Protein AF-A0A8D4C5D9-F1 (afdb_monomer_lite)

Organism: NCBI:txid1123016

Foldseek 3Di:
DCVVVPHPDDDPVVVCVVDPPVRVVVVVVVLVLLVVLLVLLVVCVVPPCSCVSSVHPDPVRVVVSCVVRHDDPDPPCVVCVPDPPDDDPPDPPDDPDDDDDDALVNLLVLVLLLVLQVPPPCVVLFDPVSVVSNVVSVVLVVVLVVDDDPRSVVSNVSSVVNHDNVVCNVVRNDD

Sequence (175 aa):
MSKALGHANHDCLQLSHYLPESILAFFQARWIRIFQRGLICDAMKDSSFLIEAADFETMEELNLFLKNHALKDIPDHLVNPENTQTTEPYSANQYSEVYISVDPGIMTALVSLEKAVATAERPEEVTGVARYWADLTKAVVAEIRRDNDALLKDHLYVAEQRCNPRRMEKLIYEC

Structure (mmCIF, N/CA/C/O backbone):
data_AF-A0A8D4C5D9-F1
#
_entry.id   AF-A0A8D4C5D9-F1
#
loop_
_atom_site.group_PDB
_atom_site.id
_atom_site.type_symbol
_atom_site.label_atom_id
_atom_site.label_alt_id
_atom_site.label_comp_id
_atom_site.label_asym_id
_atom_site.label_entity_id
_atom_site.label_seq_id
_atom_site.pdbx_PDB_ins_code
_atom_site.Cartn_x
_atom_site.Cartn_y
_atom_site.Cartn_z
_atom_site.occupancy
_atom_site.B_iso_or_equiv
_atom_site.auth_seq_id
_atom_site.auth_comp_id
_atom_site.auth_asym_id
_atom_site.auth_atom_id
_atom_site.pdbx_PDB_model_num
ATOM 1 N N . MET A 1 1 ? 11.665 11.008 -18.645 1.00 53.38 1 MET A N 1
ATOM 2 C CA . MET A 1 1 ? 13.140 10.868 -18.744 1.00 53.38 1 MET A CA 1
ATOM 3 C C . MET A 1 1 ? 13.605 10.359 -20.110 1.00 53.38 1 MET A C 1
ATOM 5 O O . MET A 1 1 ? 14.524 10.958 -20.642 1.00 53.38 1 MET A O 1
ATOM 9 N N . SER A 1 2 ? 12.950 9.364 -20.725 1.00 54.78 2 SER A N 1
ATOM 10 C CA . SER A 1 2 ? 13.289 8.841 -22.072 1.00 54.78 2 SER A CA 1
ATOM 11 C C . SER A 1 2 ? 13.500 9.927 -23.156 1.00 54.78 2 SER A C 1
ATOM 13 O O . SER A 1 2 ? 14.531 9.943 -23.820 1.00 54.78 2 SER A O 1
ATOM 15 N N . LYS A 1 3 ? 12.617 10.933 -23.243 1.00 56.03 3 LYS A N 1
ATOM 16 C CA . LYS A 1 3 ? 12.757 12.057 -24.195 1.00 56.03 3 LYS A CA 1
ATOM 17 C C . LYS A 1 3 ? 13.968 12.970 -23.930 1.00 56.03 3 LYS A C 1
ATOM 19 O O . LYS A 1 3 ? 14.531 13.519 -24.866 1.00 56.03 3 LYS A O 1
ATOM 24 N N . ALA A 1 4 ? 14.369 13.128 -22.666 1.00 63.97 4 ALA A N 1
ATOM 25 C CA . ALA A 1 4 ? 15.540 13.924 -22.279 1.00 63.97 4 ALA A CA 1
ATOM 26 C C . ALA A 1 4 ? 16.861 13.170 -22.516 1.00 63.97 4 ALA A C 1
ATOM 28 O O . ALA A 1 4 ? 17.902 13.796 -22.676 1.00 63.97 4 ALA A O 1
ATOM 29 N N . LEU A 1 5 ? 16.800 11.836 -22.564 1.00 68.62 5 LEU A N 1
ATOM 30 C CA . LEU A 1 5 ? 17.921 10.946 -22.867 1.00 68.62 5 LEU A CA 1
ATOM 31 C C . LEU A 1 5 ? 18.041 10.621 -24.370 1.00 68.62 5 LEU A C 1
ATOM 33 O O . LEU A 1 5 ? 18.978 9.939 -24.771 1.00 68.62 5 LEU A O 1
ATOM 37 N N . GLY A 1 6 ? 17.125 11.130 -25.205 1.00 70.00 6 GLY A N 1
ATOM 38 C CA . GLY A 1 6 ? 17.171 10.987 -26.663 1.00 70.00 6 GLY A CA 1
ATOM 39 C C . GLY A 1 6 ? 16.630 9.662 -27.210 1.00 70.00 6 GLY A C 1
ATOM 40 O O . GLY A 1 6 ? 16.881 9.344 -28.370 1.00 70.00 6 GLY A O 1
ATOM 41 N N . HIS A 1 7 ? 15.892 8.880 -26.416 1.00 69.06 7 HIS A N 1
ATOM 42 C CA . HIS A 1 7 ? 15.344 7.598 -26.872 1.00 69.06 7 HIS A CA 1
ATOM 43 C C . HIS A 1 7 ? 14.056 7.780 -27.686 1.00 69.06 7 HIS A C 1
ATOM 45 O O . HIS A 1 7 ? 13.161 8.528 -27.291 1.00 69.06 7 HIS A O 1
ATOM 51 N N . ALA A 1 8 ? 13.955 7.064 -28.813 1.00 68.88 8 ALA A N 1
ATOM 52 C CA . ALA A 1 8 ? 12.785 7.087 -29.697 1.00 68.88 8 ALA A CA 1
ATOM 53 C C . ALA A 1 8 ? 11.575 6.325 -29.121 1.00 68.88 8 ALA A C 1
ATOM 55 O O . ALA A 1 8 ? 10.440 6.709 -29.381 1.00 68.88 8 ALA A O 1
ATOM 56 N N . ASN A 1 9 ? 11.823 5.284 -28.318 1.00 62.16 9 ASN A N 1
ATOM 57 C CA . ASN A 1 9 ? 10.805 4.474 -27.648 1.00 62.16 9 ASN A CA 1
ATOM 58 C C . ASN A 1 9 ? 11.128 4.364 -26.152 1.00 62.16 9 ASN A C 1
ATOM 60 O O . ASN A 1 9 ? 12.298 4.347 -25.764 1.00 62.16 9 ASN A O 1
ATOM 64 N N . HIS A 1 10 ? 10.098 4.303 -25.307 1.00 59.53 10 HIS A N 1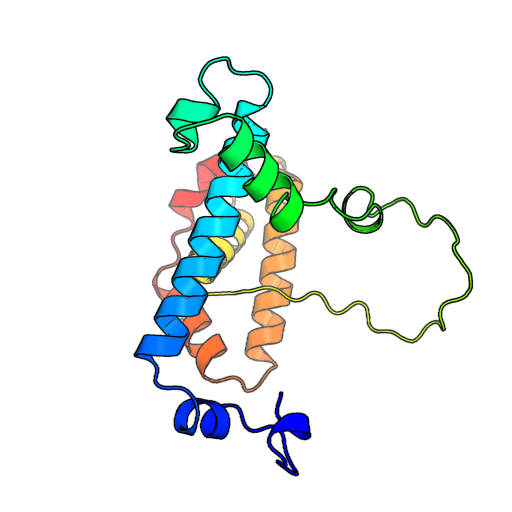
ATOM 65 C CA . HIS A 1 10 ? 10.275 4.147 -23.867 1.00 59.53 10 HIS A CA 1
ATOM 66 C C . HIS A 1 10 ? 10.459 2.664 -23.533 1.00 59.53 10 HIS A C 1
ATOM 68 O O . HIS A 1 10 ? 9.492 1.914 -23.497 1.00 59.53 10 HIS A O 1
ATOM 74 N N . ASP A 1 11 ? 11.702 2.254 -23.293 1.00 65.81 11 ASP A N 1
ATOM 75 C CA . ASP A 1 11 ? 12.030 0.905 -22.829 1.00 65.81 11 ASP A CA 1
ATOM 76 C C . ASP A 1 11 ? 12.621 0.979 -21.413 1.00 65.81 11 ASP A C 1
ATOM 78 O O . ASP A 1 11 ? 13.631 1.649 -21.175 1.00 65.81 11 ASP A O 1
ATOM 82 N N . CYS A 1 12 ? 11.965 0.330 -20.449 1.00 61.59 12 CYS A N 1
ATOM 83 C CA . CYS A 1 12 ? 12.405 0.294 -19.054 1.00 61.59 12 CYS A CA 1
ATOM 84 C C . CYS A 1 12 ? 13.753 -0.428 -18.887 1.00 61.59 12 CYS A C 1
ATOM 86 O O . CYS A 1 12 ? 14.533 -0.042 -18.016 1.00 61.59 12 CYS A O 1
ATOM 88 N N . LEU A 1 13 ? 14.071 -1.400 -19.755 1.00 67.25 13 LEU A N 1
ATOM 89 C CA . LEU A 1 13 ? 15.350 -2.125 -19.734 1.00 67.25 13 LEU A CA 1
ATOM 90 C C . LEU A 1 13 ? 16.525 -1.241 -20.173 1.00 67.25 13 LEU A C 1
ATOM 92 O O . LEU A 1 13 ? 17.661 -1.432 -19.741 1.00 67.25 13 LEU A O 1
ATOM 96 N N . GLN A 1 14 ? 16.270 -0.216 -20.988 1.00 66.44 14 GLN A N 1
ATOM 97 C CA . GLN A 1 14 ? 17.310 0.737 -21.371 1.00 66.44 14 GLN A CA 1
ATOM 98 C C . GLN A 1 14 ? 17.708 1.631 -20.198 1.00 66.44 14 GLN A C 1
ATOM 100 O O . GLN A 1 14 ? 18.883 1.957 -20.051 1.00 66.44 14 GLN A O 1
ATOM 105 N N . LEU A 1 15 ? 16.764 1.984 -19.321 1.00 63.56 15 LEU A N 1
ATOM 106 C CA . LEU A 1 15 ? 17.044 2.840 -18.169 1.00 63.56 15 LEU A CA 1
ATOM 107 C C . LEU A 1 15 ? 18.001 2.168 -17.169 1.00 63.56 15 LEU A C 1
ATOM 109 O O . LEU A 1 15 ? 18.876 2.847 -16.628 1.00 63.56 15 LEU A O 1
ATOM 113 N N . SER A 1 16 ? 17.907 0.842 -16.994 1.00 66.44 16 SER A N 1
ATOM 114 C CA . SER A 1 16 ? 18.833 0.075 -16.144 1.00 66.44 16 SER A CA 1
ATOM 115 C C . SER A 1 16 ? 20.281 0.071 -16.644 1.00 66.44 16 SER A C 1
ATOM 117 O O . SER A 1 16 ? 21.192 -0.146 -15.851 1.00 66.44 16 SER A O 1
ATOM 119 N N . HIS A 1 17 ? 20.529 0.360 -17.928 1.00 73.25 17 HIS A N 1
ATOM 120 C CA . HIS A 1 17 ? 21.894 0.508 -18.449 1.00 73.25 17 HIS A CA 1
ATOM 121 C C . HIS A 1 17 ? 22.520 1.872 -18.126 1.00 73.25 17 HIS A C 1
ATOM 123 O O . HIS A 1 17 ? 23.743 1.975 -18.048 1.00 73.25 17 HIS A O 1
ATOM 129 N N . TYR A 1 18 ? 21.708 2.916 -17.937 1.00 77.12 18 TYR A N 1
ATOM 130 C CA . TYR A 1 18 ? 22.196 4.265 -17.622 1.00 77.12 18 TYR A CA 1
ATOM 131 C C . TYR A 1 18 ? 22.319 4.516 -16.123 1.00 77.12 18 TYR A C 1
ATOM 133 O O . TYR A 1 18 ? 23.150 5.322 -15.704 1.00 77.12 18 TYR A O 1
ATOM 141 N N . LEU A 1 19 ? 21.486 3.851 -15.322 1.00 77.06 19 LEU A N 1
ATOM 142 C CA . LEU A 1 19 ? 21.474 4.008 -13.878 1.00 77.06 19 LEU A CA 1
ATOM 143 C C . LEU A 1 19 ? 21.745 2.657 -13.207 1.00 77.06 19 LEU A C 1
ATOM 145 O O . LEU A 1 19 ? 20.856 1.806 -13.187 1.00 77.06 19 LEU A O 1
ATOM 149 N N . PRO A 1 20 ? 22.947 2.460 -12.637 1.00 87.94 20 PRO A N 1
ATOM 150 C CA . PRO A 1 20 ? 23.261 1.274 -11.857 1.00 87.94 20 PRO A CA 1
ATOM 151 C C . PRO A 1 20 ? 22.229 1.027 -10.756 1.00 87.94 20 PRO A C 1
ATOM 153 O O . PRO A 1 20 ? 21.796 1.962 -10.074 1.00 87.94 20 PRO A O 1
ATOM 156 N N . GLU A 1 21 ? 21.897 -0.243 -10.539 1.00 84.50 21 GLU A N 1
ATOM 157 C CA . GLU A 1 21 ? 20.900 -0.668 -9.552 1.00 84.50 21 GLU A CA 1
ATOM 158 C C . GLU A 1 21 ? 21.210 -0.140 -8.145 1.00 84.50 21 GLU A C 1
ATOM 160 O O . GLU A 1 21 ? 20.317 0.322 -7.442 1.00 84.50 21 GLU A O 1
ATOM 165 N N . SER A 1 22 ? 22.489 -0.093 -7.764 1.00 89.88 22 SER A N 1
ATOM 166 C CA . SER A 1 22 ? 22.929 0.458 -6.477 1.00 89.88 22 SER A CA 1
ATOM 167 C C . SER A 1 22 ? 22.567 1.936 -6.292 1.00 89.88 22 SER A C 1
ATOM 169 O O . SER A 1 22 ? 22.184 2.349 -5.196 1.00 89.88 22 SER A O 1
ATOM 171 N N . ILE A 1 23 ? 22.646 2.740 -7.355 1.00 87.50 23 ILE A N 1
ATOM 172 C CA . ILE A 1 23 ? 22.296 4.165 -7.320 1.00 87.50 23 ILE A CA 1
ATOM 173 C C . ILE A 1 23 ? 20.774 4.330 -7.284 1.00 87.50 23 ILE A C 1
ATOM 175 O O . ILE A 1 23 ? 20.253 5.149 -6.525 1.00 87.50 23 ILE A O 1
ATOM 179 N N . LEU A 1 24 ? 20.051 3.533 -8.070 1.00 84.69 24 LEU A N 1
ATOM 180 C CA . LEU A 1 24 ? 18.591 3.528 -8.073 1.00 84.69 24 LEU A CA 1
ATOM 181 C C . LEU A 1 24 ? 18.035 3.141 -6.692 1.00 84.69 24 LEU A C 1
ATOM 183 O O . LEU A 1 24 ? 17.205 3.869 -6.144 1.00 84.69 24 LEU A O 1
ATOM 187 N N . ALA A 1 25 ? 18.567 2.076 -6.089 1.00 88.44 25 ALA A N 1
ATOM 188 C CA 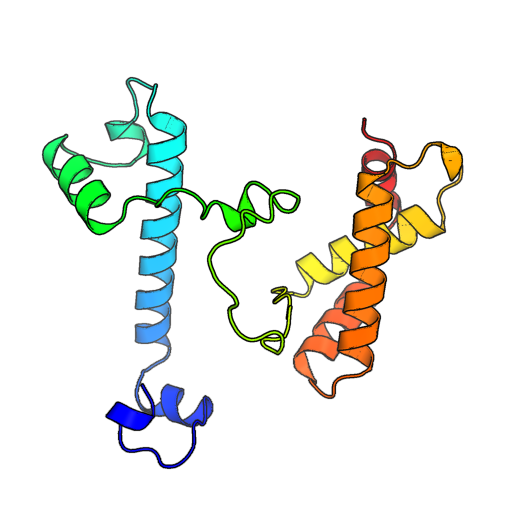. ALA A 1 25 ? 18.216 1.634 -4.743 1.00 88.44 25 ALA A CA 1
ATOM 189 C C . ALA A 1 25 ? 18.516 2.713 -3.690 1.00 88.44 25 ALA A C 1
ATOM 191 O O . ALA A 1 25 ? 17.703 2.951 -2.795 1.00 88.44 25 ALA A O 1
ATOM 192 N N . PHE A 1 26 ? 19.640 3.429 -3.819 1.00 92.12 26 PHE A N 1
ATOM 193 C CA . PHE A 1 26 ? 19.963 4.558 -2.943 1.00 92.12 26 PHE A CA 1
ATOM 194 C C . PHE A 1 26 ? 18.893 5.659 -2.999 1.00 92.12 26 PHE A C 1
ATOM 196 O O . PHE A 1 26 ? 18.435 6.129 -1.952 1.00 92.12 26 PHE A O 1
ATOM 203 N N . PHE A 1 27 ? 18.462 6.056 -4.201 1.00 87.94 27 PHE A N 1
ATOM 204 C CA . PHE A 1 27 ? 17.409 7.061 -4.348 1.00 87.94 27 PHE A CA 1
ATOM 205 C C . PHE A 1 27 ? 16.071 6.562 -3.808 1.00 87.94 27 PHE A C 1
ATOM 207 O O . PHE A 1 27 ? 15.421 7.289 -3.060 1.00 87.94 27 PHE A O 1
ATOM 214 N N . GLN A 1 28 ? 15.673 5.329 -4.118 1.00 88.12 28 GLN A N 1
ATOM 215 C CA . GLN A 1 28 ? 14.433 4.744 -3.600 1.00 88.12 28 GLN A CA 1
ATOM 216 C C . GLN A 1 28 ? 14.420 4.702 -2.067 1.00 88.12 28 GLN A C 1
ATOM 218 O O . GLN A 1 28 ? 13.479 5.190 -1.444 1.00 88.12 28 GLN A O 1
ATOM 223 N N . ALA A 1 29 ? 15.501 4.227 -1.443 1.00 93.44 29 ALA A N 1
ATOM 224 C CA . ALA A 1 29 ? 15.635 4.212 0.012 1.00 93.44 29 ALA A CA 1
ATOM 225 C C . ALA A 1 29 ? 15.608 5.625 0.619 1.00 93.44 29 ALA A C 1
ATOM 227 O O . ALA A 1 29 ? 15.120 5.827 1.732 1.00 93.44 29 ALA A O 1
ATOM 228 N N . ARG A 1 30 ? 16.132 6.630 -0.094 1.00 92.75 30 ARG A N 1
ATOM 229 C CA . ARG A 1 30 ? 16.020 8.037 0.312 1.00 92.75 30 ARG A CA 1
ATOM 230 C C . ARG A 1 30 ? 14.567 8.519 0.265 1.00 92.75 30 ARG A C 1
ATOM 232 O O . ARG A 1 30 ? 14.128 9.134 1.231 1.00 92.75 30 ARG A O 1
ATOM 239 N N . TRP A 1 31 ? 13.830 8.232 -0.807 1.00 91.00 31 TRP A N 1
ATOM 240 C CA . TRP A 1 31 ? 12.414 8.602 -0.931 1.00 91.00 31 TRP A CA 1
ATOM 241 C C . TRP A 1 31 ? 11.557 7.971 0.166 1.00 91.00 31 TRP A C 1
ATOM 243 O O . TRP A 1 31 ? 10.774 8.674 0.800 1.00 91.00 31 TRP A O 1
ATOM 253 N N . ILE A 1 32 ? 11.767 6.682 0.447 1.00 90.50 32 ILE A N 1
ATOM 254 C CA . ILE A 1 32 ? 11.063 5.964 1.518 1.00 90.50 32 ILE A CA 1
ATOM 255 C C . ILE A 1 32 ? 11.319 6.630 2.874 1.00 90.50 32 ILE A C 1
ATOM 257 O O . ILE A 1 32 ? 10.369 6.918 3.598 1.00 90.50 32 ILE A O 1
ATOM 261 N N . ARG A 1 33 ? 12.581 6.946 3.198 1.00 92.81 33 ARG A N 1
ATOM 262 C CA . ARG A 1 33 ? 12.932 7.619 4.460 1.00 92.81 33 ARG A CA 1
ATOM 263 C C . ARG A 1 33 ? 12.297 8.999 4.589 1.00 92.81 33 ARG A C 1
ATOM 265 O O . ARG A 1 33 ? 11.797 9.328 5.657 1.00 92.81 33 ARG A O 1
ATOM 272 N N . ILE A 1 34 ? 12.293 9.791 3.516 1.00 92.62 34 ILE A N 1
ATOM 273 C CA . ILE A 1 34 ? 11.638 11.107 3.511 1.00 92.62 34 ILE A CA 1
ATOM 274 C C . ILE A 1 34 ? 10.138 10.949 3.781 1.00 92.62 34 ILE A C 1
ATOM 276 O O . ILE A 1 34 ? 9.599 11.635 4.644 1.00 92.62 34 ILE A O 1
ATOM 280 N N . PHE A 1 35 ? 9.477 10.017 3.094 1.00 91.50 35 PHE A N 1
ATOM 281 C CA . PHE A 1 35 ? 8.048 9.776 3.270 1.00 91.50 35 PHE A CA 1
ATOM 282 C C . PHE A 1 35 ? 7.703 9.319 4.696 1.00 91.50 35 PHE A C 1
ATOM 284 O O . PHE A 1 35 ? 6.841 9.908 5.343 1.00 91.50 35 PHE A O 1
ATOM 291 N N . GLN A 1 36 ? 8.419 8.318 5.217 1.00 92.06 36 GLN A N 1
ATOM 292 C CA . GLN A 1 36 ? 8.215 7.800 6.573 1.00 92.06 36 GLN A CA 1
ATOM 293 C C . GLN A 1 36 ? 8.459 8.869 7.641 1.00 92.06 36 GLN A C 1
ATOM 295 O O . GLN A 1 36 ? 7.687 8.978 8.589 1.00 92.06 36 GLN A O 1
ATOM 300 N N . ARG A 1 37 ? 9.495 9.697 7.471 1.00 92.56 37 ARG A N 1
ATOM 301 C CA . ARG A 1 37 ? 9.780 10.807 8.386 1.00 92.56 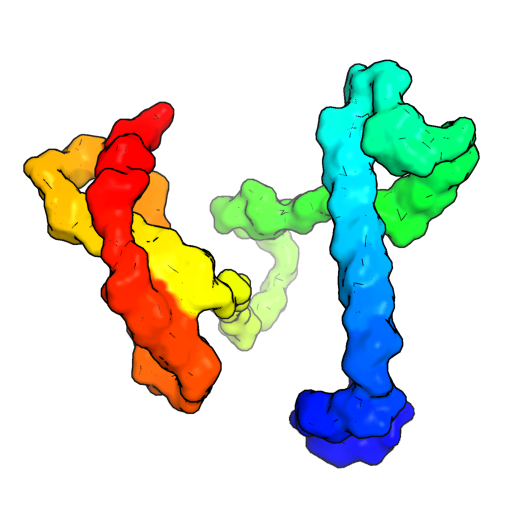37 ARG A CA 1
ATOM 302 C C . ARG A 1 37 ? 8.674 11.863 8.355 1.00 92.56 37 ARG A C 1
ATOM 304 O O . ARG A 1 37 ? 8.290 12.359 9.405 1.00 92.56 37 ARG A O 1
ATOM 311 N N . GLY A 1 38 ? 8.104 12.138 7.180 1.00 91.88 38 GLY A N 1
ATOM 312 C CA . GLY A 1 38 ? 6.911 12.979 7.043 1.00 91.88 38 GLY A CA 1
ATOM 313 C C . GLY A 1 38 ? 5.703 12.435 7.812 1.00 91.88 38 GLY A C 1
ATOM 314 O O . GLY A 1 38 ? 5.039 13.198 8.507 1.00 91.88 38 GLY A O 1
ATOM 315 N N . LEU A 1 39 ? 5.465 11.119 7.754 1.00 91.06 39 LEU A N 1
ATOM 316 C CA . LEU A 1 39 ? 4.387 10.462 8.503 1.00 91.06 39 LEU A CA 1
ATOM 317 C C . LEU A 1 39 ? 4.574 10.597 10.022 1.00 91.06 39 LEU A C 1
ATOM 319 O O . LEU A 1 39 ? 3.615 10.879 10.734 1.00 91.06 39 LEU A O 1
ATOM 323 N N . ILE A 1 40 ? 5.805 10.426 10.517 1.00 92.06 40 ILE A N 1
ATOM 324 C CA . ILE A 1 40 ? 6.120 10.604 11.943 1.00 92.06 40 ILE A CA 1
ATOM 325 C C . ILE A 1 40 ? 5.838 12.046 12.374 1.00 92.06 40 ILE A C 1
ATOM 327 O O . ILE A 1 40 ? 5.204 12.251 13.406 1.00 92.06 40 ILE A O 1
ATOM 331 N N . CYS A 1 41 ? 6.263 13.037 11.583 1.00 92.06 41 CYS A N 1
ATOM 332 C CA . CYS A 1 41 ? 6.000 14.446 11.881 1.00 92.06 41 CYS A CA 1
ATOM 333 C C . CYS A 1 41 ? 4.500 14.751 11.976 1.00 92.06 41 CYS A C 1
ATOM 335 O O . CYS A 1 41 ? 4.089 15.448 12.899 1.00 92.06 41 CYS A O 1
ATOM 337 N N . ASP A 1 42 ? 3.689 14.230 11.051 1.00 89.75 42 ASP A N 1
ATOM 338 C CA . ASP A 1 42 ? 2.238 14.450 11.071 1.00 89.75 42 ASP A CA 1
ATOM 339 C C . ASP A 1 42 ? 1.569 13.752 12.266 1.00 89.75 42 ASP A C 1
ATOM 341 O O . ASP A 1 42 ? 0.792 14.367 12.997 1.00 89.75 42 ASP A O 1
ATOM 345 N N . ALA A 1 43 ? 1.951 12.502 12.545 1.00 90.75 43 ALA A N 1
ATOM 346 C CA . ALA A 1 43 ? 1.445 11.751 13.692 1.00 90.75 43 ALA A CA 1
ATOM 347 C C . ALA A 1 43 ? 1.838 12.379 15.042 1.00 90.75 43 ALA A C 1
ATOM 349 O O . ALA A 1 43 ? 1.110 12.245 16.025 1.00 90.75 43 ALA A O 1
ATOM 350 N N . MET A 1 44 ? 2.990 13.057 15.103 1.00 92.06 44 MET A N 1
ATOM 351 C CA . MET A 1 44 ? 3.536 13.653 16.325 1.00 92.06 44 MET A CA 1
ATOM 352 C C . MET A 1 44 ? 3.309 15.157 16.451 1.00 92.06 44 MET A C 1
ATOM 354 O O . MET A 1 44 ? 3.817 15.742 17.404 1.00 92.06 44 MET A O 1
ATOM 358 N N . LYS A 1 45 ? 2.547 15.792 15.552 1.00 88.88 45 LYS A N 1
ATOM 359 C CA . LYS A 1 45 ? 2.354 17.256 15.525 1.00 88.88 45 LYS A CA 1
ATOM 360 C C . LYS A 1 45 ? 1.897 17.865 16.857 1.00 88.88 45 LYS A C 1
ATOM 362 O O . LYS A 1 45 ? 2.285 18.984 17.176 1.00 88.88 45 LYS A O 1
ATOM 367 N N . ASP A 1 46 ? 1.130 17.109 17.641 1.00 91.56 46 ASP A N 1
ATOM 368 C CA . ASP A 1 46 ? 0.589 17.530 18.939 1.00 91.56 46 ASP A CA 1
ATOM 369 C C . ASP A 1 46 ? 1.441 17.049 20.136 1.00 91.56 46 ASP A C 1
ATOM 371 O O . ASP A 1 46 ? 1.094 17.279 21.295 1.00 91.56 46 ASP A O 1
ATOM 375 N N . SER A 1 47 ? 2.558 16.361 19.879 1.00 91.56 47 SER A N 1
ATOM 376 C CA . SER A 1 47 ? 3.448 15.794 20.894 1.00 91.56 47 SER A CA 1
ATOM 377 C C . SER A 1 47 ? 4.653 16.691 21.157 1.00 91.56 47 SER A C 1
ATOM 379 O O . SER A 1 47 ? 5.321 17.170 20.241 1.00 91.56 47 SER A O 1
ATOM 381 N N . SER A 1 48 ? 5.022 16.827 22.431 1.00 89.69 48 SER A N 1
ATOM 382 C CA . SER A 1 48 ? 6.265 17.489 22.843 1.00 89.69 48 SER A CA 1
ATOM 383 C C . SER A 1 48 ? 7.531 16.746 22.399 1.00 89.69 48 SER A C 1
ATOM 385 O O . SER A 1 48 ? 8.612 17.325 22.437 1.00 89.69 48 SER A O 1
ATOM 387 N N . PHE A 1 49 ? 7.411 15.482 21.979 1.00 89.25 49 PHE A N 1
ATOM 388 C CA . PHE A 1 49 ? 8.533 14.630 21.568 1.00 89.25 49 PHE A CA 1
ATOM 389 C C . PHE A 1 49 ? 8.746 14.586 20.052 1.00 89.25 49 PHE A C 1
ATOM 391 O O . PHE A 1 49 ? 9.507 13.750 19.578 1.00 89.25 49 PHE A O 1
ATOM 398 N N . LEU A 1 50 ? 8.095 15.457 19.271 1.00 89.69 50 LEU A N 1
ATOM 399 C CA . LEU A 1 50 ? 8.184 15.427 17.807 1.00 89.69 50 LEU A CA 1
ATOM 400 C C . LEU A 1 50 ? 9.631 15.464 17.298 1.00 89.69 50 LEU A C 1
ATOM 402 O O . LEU A 1 50 ? 9.986 14.680 16.422 1.00 89.69 50 LEU A O 1
ATOM 406 N N . ILE A 1 51 ? 10.458 16.358 17.847 1.00 88.88 51 ILE A N 1
ATOM 407 C CA . ILE A 1 51 ? 11.854 16.540 17.417 1.00 88.88 51 ILE A CA 1
ATOM 408 C C . ILE A 1 51 ? 12.665 15.260 17.662 1.00 88.88 51 ILE A C 1
ATOM 410 O O . ILE A 1 51 ? 13.346 14.792 16.755 1.00 88.88 51 ILE A O 1
ATOM 414 N N . GLU A 1 52 ? 12.525 14.657 18.845 1.00 88.94 52 GLU A N 1
ATOM 415 C CA . GLU A 1 52 ? 13.206 13.410 19.216 1.00 88.94 52 GLU A CA 1
ATOM 416 C C . GLU A 1 52 ? 12.700 12.218 18.391 1.00 88.94 52 GLU A C 1
ATOM 418 O O . GLU A 1 52 ? 13.487 11.461 17.831 1.00 88.94 52 GLU A O 1
ATOM 423 N N . ALA A 1 53 ? 11.379 12.078 18.251 1.00 88.62 53 ALA A N 1
ATOM 424 C CA . ALA A 1 53 ? 10.757 10.970 17.530 1.00 88.62 53 ALA A CA 1
ATOM 425 C C . ALA A 1 53 ? 11.065 10.991 16.026 1.00 88.62 53 ALA A C 1
ATOM 427 O O . ALA A 1 53 ? 11.188 9.938 15.401 1.00 88.62 53 ALA A O 1
ATOM 428 N N . ALA A 1 54 ? 11.183 12.184 15.441 1.00 88.12 54 ALA A N 1
ATOM 429 C CA . ALA A 1 54 ? 11.539 12.363 14.041 1.00 88.12 54 ALA A CA 1
ATOM 430 C C . ALA A 1 54 ? 13.051 12.557 13.823 1.00 88.12 54 ALA A C 1
ATOM 432 O O . ALA A 1 54 ? 13.442 12.907 12.709 1.00 88.12 54 ALA A O 1
ATOM 433 N N . ASP A 1 55 ? 13.888 12.305 14.838 1.00 90.94 55 ASP A N 1
ATOM 434 C CA . ASP A 1 55 ? 15.360 12.293 14.766 1.00 90.94 55 ASP A CA 1
ATOM 435 C C . ASP A 1 55 ? 15.976 13.618 14.267 1.00 90.94 55 ASP A C 1
ATOM 437 O O . 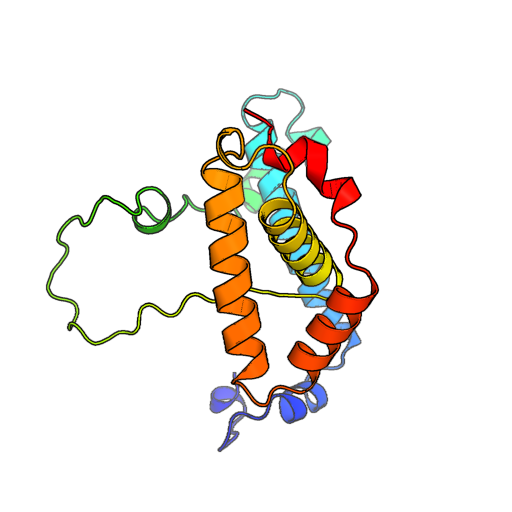ASP A 1 55 ? 16.917 13.628 13.473 1.00 90.94 55 ASP A O 1
ATOM 441 N N . PHE A 1 56 ? 15.376 14.758 14.627 1.00 91.88 56 PHE A N 1
ATOM 442 C CA . PHE A 1 56 ? 15.911 16.092 14.321 1.00 91.88 56 PHE A CA 1
ATOM 443 C C . PHE A 1 56 ? 16.749 16.614 15.486 1.00 91.88 56 PHE A C 1
ATOM 445 O O . PHE A 1 56 ? 16.395 16.420 16.648 1.00 91.88 56 PHE A O 1
ATOM 452 N N . GLU A 1 57 ? 17.822 17.346 15.188 1.00 90.00 57 GLU A N 1
ATOM 453 C CA . GLU A 1 57 ? 18.631 17.980 16.238 1.00 90.00 57 GLU A CA 1
ATOM 454 C C . GLU A 1 57 ? 18.066 19.349 16.642 1.00 90.00 57 GLU A C 1
ATOM 456 O O . GLU A 1 57 ? 18.180 19.758 17.800 1.00 90.00 57 GLU A O 1
ATOM 461 N N . THR A 1 58 ? 17.441 20.067 15.699 1.00 90.12 58 THR A N 1
ATOM 462 C CA . THR A 1 58 ? 16.907 21.416 15.933 1.00 90.12 58 THR A CA 1
ATOM 463 C C . THR A 1 58 ? 15.557 21.667 15.259 1.00 90.12 58 THR A C 1
ATOM 465 O O . THR A 1 58 ? 15.162 21.006 14.294 1.00 90.12 58 THR A O 1
ATOM 468 N N . MET A 1 59 ? 14.844 22.686 15.750 1.00 88.12 59 MET A N 1
ATOM 469 C CA . MET A 1 59 ? 13.576 23.130 15.162 1.00 88.12 59 MET A CA 1
ATOM 470 C C . MET A 1 59 ? 13.769 23.696 13.744 1.00 88.12 59 MET A C 1
ATOM 472 O O . MET A 1 59 ? 12.892 23.564 12.889 1.00 88.12 59 MET A O 1
ATOM 476 N N . GLU A 1 60 ? 14.922 24.308 13.463 1.00 92.38 60 GLU A N 1
ATOM 477 C CA . GLU A 1 60 ? 15.269 24.818 12.135 1.00 92.38 60 GLU A CA 1
ATOM 478 C C . GLU A 1 60 ? 15.401 23.688 11.112 1.00 92.38 60 GLU A C 1
ATOM 480 O O . GLU A 1 60 ? 14.938 23.836 9.977 1.00 92.38 60 GLU A O 1
ATOM 485 N N . GLU A 1 61 ? 15.996 22.561 11.511 1.00 90.50 61 GLU A N 1
ATOM 486 C CA . GLU A 1 61 ? 16.141 21.382 10.657 1.00 90.50 61 GLU A CA 1
ATOM 487 C C . GLU A 1 61 ? 14.773 20.778 10.322 1.00 90.50 61 GLU A C 1
ATOM 489 O O . GLU A 1 61 ? 14.470 20.541 9.148 1.00 90.50 61 GLU A O 1
ATOM 494 N N . LEU A 1 62 ? 13.911 20.626 11.333 1.00 90.31 62 LEU A N 1
ATOM 495 C CA . LEU A 1 62 ? 12.528 20.195 11.145 1.00 90.31 62 LEU A CA 1
ATOM 496 C C . LEU A 1 62 ? 11.783 21.125 10.180 1.00 90.31 62 LEU A C 1
ATOM 498 O O . LEU A 1 62 ? 11.147 20.664 9.232 1.00 90.31 62 LEU A O 1
ATOM 502 N N . ASN A 1 63 ? 11.863 22.439 10.394 1.00 89.56 63 ASN A N 1
ATOM 503 C CA . ASN A 1 63 ? 11.182 23.413 9.546 1.00 89.56 63 ASN A CA 1
ATOM 504 C C . ASN A 1 63 ? 11.680 23.351 8.093 1.00 89.56 63 ASN A C 1
ATOM 506 O O . ASN A 1 63 ? 10.883 23.392 7.154 1.00 89.56 63 ASN A O 1
ATOM 510 N N . LEU A 1 64 ? 12.994 23.211 7.889 1.00 92.69 64 LEU A N 1
ATOM 511 C CA . LEU A 1 64 ? 13.572 23.048 6.557 1.00 92.69 64 LEU A CA 1
ATOM 512 C C . LEU A 1 64 ? 13.098 21.750 5.894 1.00 92.69 64 LEU A C 1
ATOM 514 O O . LEU A 1 64 ? 12.781 21.750 4.702 1.00 92.69 64 LEU A O 1
ATOM 518 N N . PHE A 1 65 ? 13.026 20.658 6.656 1.00 93.56 65 PHE A N 1
ATOM 519 C CA . PHE A 1 65 ? 12.493 19.393 6.173 1.00 93.56 65 PHE A CA 1
ATOM 520 C C . PHE A 1 65 ? 11.031 19.538 5.742 1.00 93.56 65 PHE A C 1
ATOM 522 O O . PHE A 1 65 ? 10.711 19.229 4.596 1.00 93.56 65 PHE A O 1
ATOM 529 N N . LEU A 1 66 ? 10.162 20.075 6.602 1.00 89.88 66 LEU A N 1
ATOM 530 C CA . LEU A 1 66 ? 8.741 20.267 6.298 1.00 89.88 66 LEU A CA 1
ATOM 531 C C . LEU A 1 66 ? 8.545 21.175 5.080 1.00 89.88 66 LEU A C 1
ATOM 533 O O . LEU A 1 66 ? 7.778 20.848 4.179 1.00 89.88 66 LEU A O 1
ATOM 537 N N . LYS A 1 67 ? 9.308 22.264 4.969 1.00 89.69 67 LYS A N 1
ATOM 538 C CA . LYS A 1 67 ? 9.237 23.158 3.806 1.00 89.69 67 LYS A CA 1
ATOM 539 C C . LYS A 1 67 ? 9.513 22.440 2.478 1.00 89.69 67 LYS A C 1
ATOM 541 O O . LYS A 1 67 ? 8.918 22.789 1.461 1.00 89.69 67 LYS A O 1
ATOM 546 N N . ASN A 1 68 ? 10.418 21.464 2.480 1.00 90.19 68 ASN A N 1
ATOM 547 C CA . ASN A 1 68 ? 10.841 20.756 1.271 1.00 90.19 68 ASN A CA 1
ATOM 548 C C . ASN A 1 68 ? 10.070 19.449 1.025 1.00 90.19 68 ASN A C 1
ATOM 550 O O . ASN A 1 68 ? 10.008 18.982 -0.115 1.00 90.19 68 ASN A O 1
ATOM 554 N N . HIS A 1 69 ? 9.537 18.834 2.082 1.00 89.44 69 HIS A N 1
ATOM 555 C CA . HIS A 1 69 ? 9.099 17.437 2.076 1.00 89.44 69 HIS A CA 1
ATOM 556 C C . HIS A 1 69 ? 7.795 17.167 2.834 1.00 89.44 69 HIS A C 1
ATOM 558 O O . HIS A 1 69 ? 7.407 16.003 2.924 1.00 89.44 69 HIS A O 1
ATOM 564 N N . ALA A 1 70 ? 7.124 18.186 3.385 1.00 79.62 70 ALA A N 1
ATOM 565 C CA . ALA A 1 70 ? 5.854 17.980 4.073 1.00 79.62 70 ALA A CA 1
ATOM 566 C C . ALA A 1 70 ? 4.858 17.248 3.169 1.00 79.62 70 ALA A C 1
ATOM 568 O O . ALA A 1 70 ? 4.726 17.546 1.974 1.00 79.62 70 ALA A O 1
ATOM 569 N N . LEU A 1 71 ? 4.157 16.289 3.774 1.00 80.38 71 LEU A N 1
ATOM 570 C CA . LEU A 1 71 ? 3.005 15.663 3.153 1.00 80.38 71 LEU A CA 1
ATOM 571 C C . LEU A 1 71 ? 1.978 16.767 2.907 1.00 80.38 71 LEU A C 1
ATOM 573 O O . LEU A 1 71 ? 1.658 17.545 3.803 1.00 80.38 71 LEU A O 1
ATOM 577 N N . LYS A 1 72 ? 1.535 16.885 1.659 1.00 78.38 72 LYS A N 1
ATOM 578 C CA . LYS A 1 72 ? 0.460 17.807 1.305 1.00 78.38 72 LYS A CA 1
ATOM 579 C C . LYS A 1 72 ? -0.865 17.190 1.713 1.00 78.38 72 LYS A C 1
ATOM 581 O O . LYS A 1 72 ? -0.966 15.963 1.788 1.00 78.38 72 LYS A O 1
ATOM 586 N N . ASP A 1 73 ? -1.865 18.042 1.901 1.00 75.38 73 ASP A N 1
ATOM 587 C CA . ASP A 1 73 ? -3.230 17.581 2.101 1.00 75.38 73 ASP A CA 1
ATOM 588 C C . ASP A 1 73 ? -3.627 16.621 0.983 1.00 75.38 73 ASP A C 1
ATOM 590 O O . ASP A 1 73 ? -3.261 16.793 -0.189 1.00 75.38 73 ASP A O 1
ATOM 594 N N . ILE A 1 74 ? -4.355 15.580 1.379 1.00 73.19 74 ILE A N 1
ATOM 595 C CA . ILE A 1 74 ? -4.933 14.637 0.437 1.00 73.19 74 ILE A CA 1
ATOM 596 C C . ILE A 1 74 ? -5.842 15.457 -0.488 1.00 73.19 74 ILE A C 1
ATOM 598 O O . ILE A 1 74 ? -6.724 16.154 0.013 1.00 73.19 74 ILE A O 1
ATOM 602 N N . PRO A 1 75 ? -5.637 15.409 -1.815 1.00 70.81 75 PRO A N 1
ATOM 603 C CA . PRO A 1 75 ? -6.486 16.123 -2.756 1.00 70.81 75 PRO A CA 1
ATOM 604 C C . PRO A 1 75 ? -7.975 15.877 -2.483 1.00 70.81 75 PRO A C 1
ATOM 606 O O . PRO A 1 75 ? -8.375 14.732 -2.280 1.00 70.81 75 PRO A O 1
ATOM 609 N N . ASP A 1 76 ? -8.801 16.925 -2.542 1.00 65.94 76 ASP A N 1
ATOM 610 C CA . ASP A 1 76 ? -10.220 16.869 -2.141 1.00 65.94 76 ASP A CA 1
ATOM 611 C C . ASP A 1 76 ? -11.020 15.751 -2.834 1.00 65.94 76 ASP A C 1
ATOM 613 O O . ASP A 1 76 ? -11.911 15.148 -2.235 1.00 65.94 76 ASP A O 1
ATOM 617 N N . HIS A 1 77 ? -10.655 15.420 -4.077 1.00 66.12 77 HIS A N 1
ATOM 618 C CA . HIS A 1 77 ? -11.273 14.348 -4.863 1.00 66.12 77 HIS A CA 1
ATOM 619 C C . HIS A 1 77 ? -11.000 12.932 -4.325 1.00 66.12 77 HIS A C 1
ATOM 621 O O . HIS A 1 77 ? -11.725 12.003 -4.668 1.00 66.12 77 HIS A O 1
ATOM 627 N N . LEU A 1 78 ? -9.965 12.751 -3.499 1.00 62.41 78 LEU A N 1
ATOM 628 C CA . LEU A 1 78 ? -9.672 11.493 -2.804 1.00 62.41 78 LEU A CA 1
ATOM 629 C C . LEU A 1 78 ? -10.320 11.441 -1.413 1.00 62.41 78 LEU A C 1
ATOM 631 O O . LEU A 1 78 ? -10.590 10.353 -0.913 1.00 62.41 78 LEU A O 1
ATOM 635 N N . VAL A 1 79 ? -10.574 12.597 -0.789 1.00 69.81 79 VAL A N 1
ATOM 636 C CA . VAL A 1 79 ? -11.201 12.690 0.543 1.00 69.81 79 VAL A CA 1
ATOM 637 C C . VAL A 1 79 ? -12.712 12.472 0.460 1.00 69.81 79 VAL A C 1
ATOM 639 O O . VAL A 1 79 ? -13.285 11.814 1.324 1.00 69.81 79 VAL A O 1
ATOM 642 N N . ASN A 1 80 ? -13.357 12.991 -0.587 1.00 66.62 80 ASN A N 1
ATOM 643 C CA . ASN A 1 80 ? -14.794 12.846 -0.799 1.00 66.62 80 ASN A CA 1
ATOM 644 C C . ASN A 1 80 ? -15.090 12.219 -2.169 1.00 66.62 80 ASN A C 1
ATOM 646 O O . ASN A 1 80 ? -15.346 12.955 -3.125 1.00 66.62 80 ASN A O 1
ATOM 650 N N . PRO A 1 81 ? -15.138 10.878 -2.273 1.00 59.03 81 PRO A N 1
ATOM 651 C CA . PRO A 1 81 ? -15.507 10.207 -3.522 1.00 59.03 81 PRO A CA 1
ATOM 652 C C . PRO A 1 81 ? -16.937 10.546 -3.992 1.00 59.03 81 PRO A C 1
ATOM 654 O O . PRO A 1 81 ? -17.246 10.402 -5.169 1.00 59.03 81 PRO A O 1
ATOM 657 N N . GLU A 1 82 ? -17.792 11.038 -3.089 1.00 60.25 82 GLU A N 1
ATOM 658 C CA . GLU A 1 82 ? -19.186 11.432 -3.349 1.00 60.25 82 GLU A CA 1
ATOM 659 C C . GLU A 1 82 ? -19.343 12.911 -3.765 1.00 60.25 82 GLU A C 1
ATOM 661 O O . GLU A 1 82 ? -20.401 13.311 -4.250 1.00 60.25 82 GLU A O 1
ATOM 666 N N . ASN A 1 83 ? -18.322 13.759 -3.571 1.00 50.16 83 ASN A N 1
ATOM 667 C CA . ASN A 1 83 ? -18.445 15.199 -3.808 1.00 50.16 83 ASN A CA 1
ATOM 668 C C . ASN A 1 83 ? -17.894 15.558 -5.193 1.00 50.16 83 ASN A C 1
ATOM 670 O O . ASN A 1 83 ? -16.802 16.105 -5.337 1.00 50.16 83 ASN A O 1
ATOM 674 N N . THR A 1 84 ? -18.684 15.272 -6.230 1.00 50.53 84 THR A N 1
ATOM 675 C CA . THR A 1 84 ? -18.565 15.910 -7.549 1.00 50.53 84 THR A CA 1
ATOM 676 C C . THR A 1 84 ? -18.864 17.404 -7.421 1.00 50.53 84 THR A C 1
ATOM 678 O O . THR A 1 84 ? -19.927 17.880 -7.817 1.00 50.53 84 THR A O 1
ATOM 681 N N . GLN A 1 85 ? -17.938 18.177 -6.855 1.00 49.34 85 GLN A N 1
ATOM 682 C CA . GLN A 1 85 ? -17.962 19.619 -7.051 1.00 49.34 85 GLN A CA 1
ATOM 683 C C . GLN A 1 85 ? -17.531 19.887 -8.490 1.00 49.34 85 GLN A C 1
ATOM 685 O O . GLN A 1 85 ? -16.362 19.785 -8.862 1.00 49.34 85 GLN A O 1
ATOM 690 N N . THR A 1 86 ? -18.547 20.169 -9.304 1.00 49.53 86 THR A N 1
ATOM 691 C CA . THR A 1 86 ? -18.489 20.771 -10.634 1.00 49.53 86 THR A CA 1
ATOM 692 C C . THR A 1 86 ? -17.356 21.786 -10.726 1.00 49.53 86 THR A C 1
ATOM 694 O O . THR A 1 86 ? -17.507 22.932 -10.310 1.00 49.53 86 THR A O 1
ATOM 697 N N . THR A 1 87 ? -16.235 21.364 -11.302 1.00 46.69 87 THR A N 1
ATOM 698 C CA . THR A 1 87 ? -15.163 22.261 -11.725 1.00 46.69 87 THR A CA 1
ATOM 699 C C . THR A 1 87 ? -14.934 22.015 -13.208 1.00 46.69 87 THR A C 1
ATOM 701 O O . THR A 1 87 ? -14.088 21.207 -13.563 1.00 46.69 87 THR A O 1
ATOM 704 N N . GLU A 1 88 ? -15.734 22.700 -14.038 1.00 42.78 88 GLU A N 1
ATOM 705 C CA . GLU A 1 88 ? -15.641 22.775 -15.509 1.00 42.78 88 GLU A CA 1
ATOM 706 C C . GLU A 1 88 ? -15.721 21.420 -16.260 1.00 42.78 88 GLU A C 1
ATOM 708 O O . GLU A 1 88 ? -15.349 20.370 -15.739 1.00 42.78 88 GLU A O 1
ATOM 713 N N . PRO A 1 89 ? -16.234 21.374 -17.504 1.00 39.38 89 PRO A N 1
ATOM 714 C CA . PRO A 1 89 ? -16.334 20.129 -18.251 1.00 39.38 89 PRO A CA 1
ATOM 715 C C . PRO A 1 89 ? -14.938 19.725 -18.741 1.00 39.38 89 PRO A C 1
ATOM 717 O O . PRO A 1 89 ? -14.577 19.940 -19.898 1.00 39.38 89 PRO A O 1
ATOM 720 N N . TYR A 1 90 ? -14.142 19.115 -17.861 1.00 39.69 90 TYR A N 1
ATOM 721 C CA . TYR A 1 90 ? -13.053 18.252 -18.286 1.00 39.69 90 TYR A CA 1
ATOM 722 C C . TYR A 1 90 ? -13.690 17.133 -19.104 1.00 39.69 90 TYR A C 1
ATOM 724 O O . TYR A 1 90 ? -14.399 16.273 -18.587 1.00 39.69 90 TYR A O 1
ATOM 732 N N . SER A 1 91 ? -13.506 17.249 -20.418 1.00 41.91 91 SER A N 1
ATOM 733 C CA . SER A 1 91 ? -13.868 16.307 -21.472 1.00 41.91 91 SER A CA 1
ATOM 734 C C . SER A 1 91 ? -14.067 14.886 -20.945 1.00 41.91 91 SER A C 1
ATOM 736 O O . SER A 1 91 ? -13.119 14.265 -20.467 1.00 41.91 91 SER A O 1
ATOM 738 N N . ALA A 1 92 ? -15.304 14.403 -21.066 1.00 42.44 92 ALA A N 1
ATOM 739 C CA . ALA A 1 92 ? -15.835 13.126 -20.592 1.00 42.44 92 ALA A CA 1
ATOM 740 C C . ALA A 1 92 ? -15.207 11.887 -21.268 1.00 42.44 92 ALA A C 1
ATOM 742 O O . ALA A 1 92 ? -15.913 11.023 -21.778 1.00 42.44 92 ALA A O 1
ATOM 743 N N . ASN A 1 93 ? -13.876 11.809 -21.318 1.00 46.19 93 ASN A N 1
ATOM 744 C CA . ASN A 1 93 ? -13.152 10.697 -21.925 1.00 46.19 93 ASN A CA 1
ATOM 745 C C . ASN A 1 93 ? -11.771 10.424 -21.300 1.00 46.19 93 ASN A C 1
ATOM 747 O O . ASN A 1 93 ? -10.906 9.842 -21.951 1.00 46.19 93 ASN A O 1
ATOM 751 N N . GLN A 1 94 ? -11.532 10.848 -20.056 1.00 48.00 94 GLN A N 1
ATOM 752 C CA . GLN A 1 94 ? -10.342 10.434 -19.309 1.00 48.00 94 GLN A CA 1
ATOM 753 C C . GLN A 1 94 ? -10.734 9.317 -18.349 1.00 48.00 94 GLN A C 1
ATOM 755 O O . GLN A 1 94 ? -11.288 9.548 -17.281 1.00 48.00 94 GLN A O 1
ATOM 760 N N . TYR A 1 95 ? -10.512 8.100 -18.832 1.00 48.06 95 TYR A N 1
ATOM 761 C CA . TYR A 1 95 ? -10.665 6.818 -18.164 1.00 48.06 95 TYR A CA 1
ATOM 762 C C . TYR A 1 95 ? -10.438 6.893 -16.647 1.00 48.06 95 TYR A C 1
ATOM 764 O O . TYR A 1 95 ? -9.363 7.275 -16.186 1.00 48.06 95 TYR A O 1
ATOM 772 N N . SER A 1 96 ? -11.448 6.491 -15.872 1.00 62.72 96 SER A N 1
ATOM 773 C CA . SER A 1 96 ? -11.327 6.221 -14.436 1.00 62.72 96 SER A CA 1
ATOM 774 C C . SER A 1 96 ? -10.557 4.913 -14.228 1.00 62.72 96 SER A C 1
ATOM 776 O O . SER A 1 96 ? -11.111 3.903 -13.804 1.00 62.72 96 SER A O 1
ATOM 778 N N . GLU A 1 97 ? -9.286 4.897 -14.618 1.00 70.25 97 GLU A N 1
ATOM 779 C CA . GLU A 1 97 ? -8.381 3.786 -14.348 1.00 70.25 97 GLU A CA 1
ATOM 780 C C . GLU A 1 97 ? -7.924 3.863 -12.890 1.00 70.25 97 GLU A C 1
ATOM 782 O O . GLU A 1 97 ? -7.379 4.874 -12.443 1.00 70.25 97 GLU A O 1
ATOM 787 N N . VAL A 1 98 ? -8.156 2.789 -12.136 1.00 76.75 98 VAL A N 1
ATOM 788 C CA . VAL A 1 98 ? -7.664 2.647 -10.764 1.00 76.75 98 VAL A CA 1
ATOM 789 C C . VAL A 1 98 ? -6.397 1.803 -10.805 1.00 76.75 98 VAL A C 1
ATOM 791 O O . VAL A 1 98 ? -6.435 0.633 -11.180 1.00 76.75 98 VAL A O 1
ATOM 794 N N . TYR A 1 99 ? -5.272 2.394 -10.405 1.00 82.81 99 TYR A N 1
ATOM 795 C CA . TYR A 1 99 ? -3.995 1.691 -10.299 1.00 82.81 99 TYR A CA 1
ATOM 796 C C . TYR A 1 99 ? -3.866 1.057 -8.914 1.00 82.81 99 TYR A C 1
ATOM 798 O O . TYR A 1 99 ? -3.900 1.752 -7.898 1.00 82.81 99 TYR A O 1
ATOM 806 N N . ILE A 1 100 ? -3.700 -0.265 -8.877 1.00 83.94 100 ILE A N 1
ATOM 807 C CA . ILE A 1 100 ? -3.536 -1.035 -7.642 1.00 83.94 100 ILE A CA 1
ATOM 808 C C . ILE A 1 100 ? -2.176 -1.723 -7.693 1.00 83.94 100 ILE A C 1
ATOM 810 O O . ILE A 1 100 ? -1.939 -2.594 -8.526 1.00 83.94 100 ILE A O 1
ATOM 814 N N . SER A 1 101 ? -1.279 -1.333 -6.790 1.00 86.06 101 SER A N 1
ATOM 815 C CA . SER A 1 101 ? 0.002 -2.015 -6.615 1.00 86.06 101 SER A CA 1
ATOM 816 C C . SER A 1 101 ? -0.220 -3.344 -5.904 1.00 86.06 101 SER A C 1
ATOM 818 O O . SER A 1 101 ? -0.766 -3.374 -4.800 1.00 86.06 101 SER A O 1
ATOM 820 N N . VAL A 1 102 ? 0.221 -4.437 -6.523 1.00 87.44 102 VAL A N 1
ATOM 821 C CA . VAL A 1 102 ? 0.061 -5.789 -5.985 1.00 87.44 102 VAL A CA 1
ATOM 822 C C . VAL A 1 102 ? 1.398 -6.523 -5.949 1.00 87.44 102 VAL A C 1
ATOM 824 O O . VAL A 1 102 ? 2.129 -6.571 -6.933 1.00 87.44 102 VAL A O 1
ATOM 827 N N . ASP A 1 103 ? 1.701 -7.118 -4.802 1.00 91.62 103 ASP A N 1
ATOM 828 C CA . ASP A 1 103 ? 2.797 -8.067 -4.607 1.00 91.62 103 ASP A CA 1
ATOM 829 C C . ASP A 1 103 ? 2.228 -9.413 -4.108 1.00 91.62 103 ASP A C 1
ATOM 831 O O . ASP A 1 103 ? 1.040 -9.486 -3.760 1.00 91.62 103 ASP A O 1
ATOM 835 N N . PRO A 1 104 ? 3.024 -10.498 -4.048 1.00 91.50 104 PRO A N 1
ATOM 836 C CA . PRO A 1 104 ? 2.532 -11.804 -3.610 1.00 91.50 104 PRO A CA 1
ATOM 837 C C . PRO A 1 104 ? 1.847 -11.790 -2.236 1.00 91.50 104 PRO A C 1
ATOM 839 O O . PRO A 1 104 ? 0.888 -12.531 -2.022 1.00 91.50 104 PRO A O 1
ATOM 842 N N . GLY A 1 105 ? 2.316 -10.968 -1.295 1.00 90.62 105 GLY A N 1
ATOM 843 C CA . GLY A 1 105 ? 1.736 -10.813 0.036 1.00 90.62 105 GLY A CA 1
ATOM 844 C C . GLY A 1 105 ? 0.369 -10.136 -0.002 1.00 90.62 105 GLY A C 1
ATOM 845 O O . GLY A 1 105 ? -0.595 -10.699 0.526 1.00 90.62 105 GLY A O 1
ATOM 846 N N . ILE A 1 106 ? 0.265 -8.987 -0.680 1.00 92.00 106 ILE A N 1
ATOM 847 C CA . ILE A 1 106 ? -1.012 -8.278 -0.877 1.00 92.00 106 ILE A CA 1
ATOM 848 C C . ILE A 1 106 ? -2.021 -9.191 -1.581 1.00 92.00 106 ILE A C 1
ATOM 850 O O . ILE A 1 106 ? -3.139 -9.361 -1.093 1.00 92.00 106 ILE A O 1
ATOM 854 N N . MET A 1 107 ? -1.617 -9.862 -2.664 1.00 95.00 107 MET A N 1
ATOM 855 C CA . MET A 1 107 ? -2.493 -10.796 -3.375 1.00 95.00 107 MET A CA 1
ATOM 856 C C . MET A 1 107 ? -2.931 -11.964 -2.495 1.00 95.00 107 MET A C 1
ATOM 858 O O . MET A 1 107 ? -4.097 -12.352 -2.530 1.00 95.00 107 MET A O 1
ATOM 862 N N . THR A 1 108 ? -2.034 -12.509 -1.665 1.00 95.62 108 THR A N 1
ATOM 863 C CA . THR A 1 108 ? -2.387 -13.589 -0.729 1.00 95.62 108 THR A CA 1
ATOM 864 C C . THR A 1 108 ? -3.456 -13.124 0.254 1.00 95.62 108 THR A C 1
ATOM 866 O O . THR A 1 108 ? -4.402 -13.868 0.516 1.00 95.62 108 THR A O 1
ATOM 869 N N . ALA A 1 109 ? -3.329 -11.909 0.796 1.00 93.31 109 ALA A N 1
ATOM 870 C CA . ALA A 1 109 ? -4.303 -11.349 1.726 1.00 93.31 109 ALA A CA 1
ATOM 871 C C . ALA A 1 109 ? -5.667 -11.133 1.055 1.00 93.31 109 ALA A C 1
ATOM 873 O O . ALA A 1 109 ? -6.673 -11.616 1.574 1.00 93.31 109 ALA A O 1
ATOM 874 N N . LEU A 1 110 ? -5.684 -10.504 -0.125 1.00 94.12 110 LEU A N 1
ATOM 875 C CA . LEU A 1 110 ? -6.899 -10.251 -0.903 1.00 94.12 110 LEU A CA 1
ATOM 876 C C . LEU A 1 110 ? -7.627 -11.555 -1.258 1.00 94.12 110 LEU A C 1
ATOM 878 O O . LEU A 1 110 ? -8.802 -11.717 -0.938 1.00 94.12 110 LEU A O 1
ATOM 882 N N . VAL A 1 111 ? -6.918 -12.539 -1.824 1.00 95.94 111 VAL A N 1
ATOM 883 C CA . VAL A 1 111 ? -7.500 -13.848 -2.177 1.00 95.94 111 VAL A CA 1
ATOM 884 C C . VAL A 1 111 ? -7.968 -14.611 -0.933 1.00 95.94 111 VAL A C 1
ATOM 886 O O . VAL A 1 111 ? -8.978 -15.309 -0.977 1.00 95.94 111 VAL A O 1
ATOM 889 N N . SER A 1 112 ? -7.263 -14.491 0.196 1.00 95.00 112 SER A N 1
ATOM 890 C CA . SER A 1 112 ? -7.698 -15.112 1.457 1.00 95.00 112 SER A CA 1
ATOM 891 C C . SER A 1 112 ? -8.987 -14.492 1.983 1.00 95.00 112 SER A C 1
ATOM 893 O O . SER A 1 112 ? -9.844 -15.225 2.471 1.00 95.00 112 SER A O 1
ATOM 895 N N . LEU A 1 113 ? -9.121 -13.167 1.884 1.00 94.38 113 LEU A N 1
ATOM 896 C CA . LEU A 1 113 ? -10.316 -12.436 2.289 1.00 94.38 113 LEU A CA 1
ATOM 897 C C . LEU A 1 113 ? -11.507 -12.798 1.399 1.00 94.38 113 LEU A C 1
ATOM 899 O O . LEU A 1 113 ? -12.564 -13.146 1.914 1.00 94.38 113 LEU A O 1
ATOM 903 N N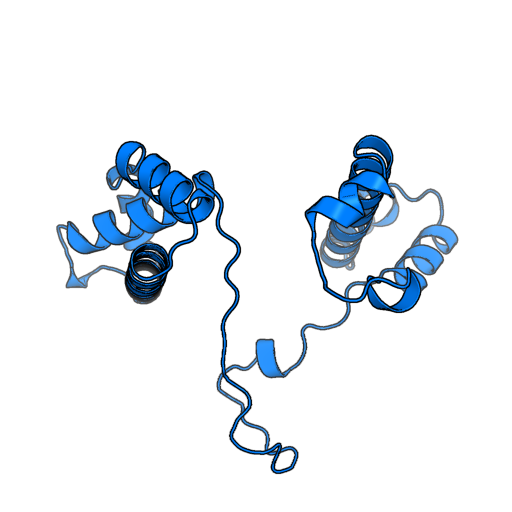 . GLU A 1 114 ? -11.325 -12.770 0.078 1.00 95.75 114 GLU A N 1
ATOM 904 C CA . GLU A 1 114 ? -12.368 -13.125 -0.889 1.00 95.75 114 GLU A CA 1
ATOM 905 C C . GLU A 1 114 ? -12.891 -14.543 -0.643 1.00 95.75 114 GLU A C 1
ATOM 907 O O . GLU A 1 114 ? -14.099 -14.737 -0.495 1.00 95.75 114 GLU A O 1
ATOM 912 N N . LYS A 1 115 ? -11.984 -15.511 -0.459 1.00 94.81 115 LYS A N 1
ATOM 913 C CA . LYS A 1 115 ? -12.355 -16.884 -0.106 1.00 94.81 115 LYS A CA 1
ATOM 914 C C . LYS A 1 115 ? -13.047 -16.970 1.251 1.00 94.81 115 LYS A C 1
ATOM 916 O O . LYS A 1 115 ? -14.005 -17.721 1.369 1.00 94.81 115 LYS A O 1
ATOM 921 N N . ALA A 1 116 ? -12.594 -16.222 2.259 1.00 94.00 116 ALA A N 1
ATOM 922 C CA . ALA A 1 116 ? -13.217 -16.222 3.583 1.00 94.00 116 ALA A CA 1
ATOM 923 C C . ALA A 1 116 ? -14.656 -15.697 3.540 1.00 94.00 116 ALA A C 1
ATOM 925 O O . ALA A 1 116 ? -15.533 -16.292 4.159 1.00 94.00 116 ALA A O 1
ATOM 926 N N . VAL A 1 117 ? -14.905 -14.638 2.765 1.00 93.88 117 VAL A N 1
ATOM 927 C CA . VAL A 1 117 ? -16.254 -14.111 2.521 1.00 93.88 117 VAL A CA 1
ATOM 928 C C . VAL A 1 117 ? -17.102 -15.119 1.739 1.00 93.88 117 VAL A C 1
ATOM 930 O O . VAL A 1 117 ? -18.262 -15.331 2.082 1.00 93.88 117 VAL A O 1
ATOM 933 N N . ALA A 1 118 ? -16.536 -15.783 0.726 1.00 92.69 118 ALA A N 1
ATOM 934 C CA . ALA A 1 118 ? -17.248 -16.786 -0.070 1.00 92.69 118 ALA A CA 1
ATOM 935 C C . ALA A 1 118 ? -17.613 -18.054 0.725 1.00 92.69 118 ALA A C 1
ATOM 937 O O . ALA A 1 118 ? -18.639 -18.674 0.452 1.00 92.69 118 ALA A O 1
ATOM 938 N N . THR A 1 119 ? -16.789 -18.443 1.703 1.00 93.12 119 THR A N 1
ATOM 939 C CA . THR A 1 119 ? -17.015 -19.614 2.569 1.00 93.12 119 THR A CA 1
ATOM 940 C C . THR A 1 119 ? -17.555 -19.251 3.954 1.00 93.12 119 THR A C 1
ATOM 942 O O . THR A 1 119 ? -17.460 -20.068 4.868 1.00 93.12 119 THR A O 1
ATOM 945 N N . ALA A 1 120 ? -18.059 -18.031 4.147 1.00 91.56 120 ALA A N 1
ATOM 946 C CA . ALA A 1 120 ? -18.549 -17.574 5.441 1.00 91.56 120 ALA A CA 1
ATOM 947 C C . ALA A 1 120 ? -19.748 -18.416 5.908 1.00 91.56 120 ALA A C 1
ATOM 949 O O . ALA A 1 120 ? -20.722 -18.582 5.176 1.00 91.56 120 ALA A O 1
ATOM 950 N N . GLU A 1 121 ? -19.696 -18.918 7.145 1.00 88.56 121 GLU A N 1
ATOM 951 C CA . GLU A 1 121 ? -20.797 -19.693 7.739 1.00 88.56 121 GLU A CA 1
ATOM 952 C C . GLU A 1 121 ? -22.052 -18.844 7.983 1.00 88.56 121 GLU A C 1
ATOM 954 O O . GLU A 1 121 ? -23.162 -19.373 7.946 1.00 88.56 121 GLU A O 1
ATOM 959 N N . ARG A 1 122 ? -21.876 -17.533 8.210 1.00 88.50 122 ARG A N 1
ATOM 960 C CA . ARG A 1 122 ? -22.951 -16.561 8.472 1.00 88.50 122 ARG A CA 1
ATOM 961 C C . ARG A 1 122 ? -22.878 -15.402 7.473 1.00 88.50 122 ARG A C 1
ATOM 963 O O . ARG A 1 122 ? -22.391 -14.323 7.818 1.00 88.50 122 ARG A O 1
ATOM 970 N N . PRO A 1 123 ? -23.298 -15.607 6.211 1.00 87.06 123 PRO A N 1
ATOM 971 C CA . PRO A 1 123 ? -23.145 -14.617 5.146 1.00 87.06 123 PRO A CA 1
ATOM 972 C C . PRO A 1 123 ? -23.786 -13.266 5.468 1.00 87.06 123 PRO A C 1
ATOM 974 O O . PRO A 1 123 ? -23.261 -12.230 5.066 1.00 87.06 123 PRO A O 1
ATOM 977 N N . GLU A 1 124 ? -24.905 -13.267 6.190 1.00 87.00 124 GLU A N 1
ATOM 978 C CA . GLU A 1 124 ? -25.655 -12.087 6.623 1.00 87.00 124 GLU A CA 1
ATOM 979 C C . GLU A 1 124 ? -24.885 -11.200 7.609 1.00 87.00 124 GLU A C 1
ATOM 981 O O . GLU A 1 124 ? -25.014 -9.977 7.538 1.00 87.00 124 GLU A O 1
ATOM 986 N N . GLU A 1 125 ? -24.032 -11.788 8.451 1.00 88.81 125 GLU A N 1
ATOM 987 C CA . GLU A 1 125 ? -23.232 -11.072 9.453 1.00 88.81 125 GLU A CA 1
ATOM 988 C C . GLU A 1 125 ? -21.912 -10.517 8.892 1.00 88.81 125 GLU A C 1
ATOM 990 O O . GLU A 1 125 ? -21.239 -9.738 9.563 1.00 88.81 125 GLU A O 1
ATOM 995 N N . VAL A 1 126 ? -21.528 -10.887 7.663 1.00 89.81 126 VAL A N 1
ATOM 996 C CA . VAL A 1 126 ? -20.312 -10.362 7.021 1.00 89.81 126 VAL A CA 1
ATOM 997 C C . VAL A 1 126 ? -20.429 -8.851 6.817 1.00 89.81 126 VAL A C 1
ATOM 999 O O . VAL A 1 126 ? -21.427 -8.354 6.284 1.00 89.81 126 VAL A O 1
ATOM 1002 N N . THR A 1 127 ? -19.384 -8.111 7.187 1.00 90.81 127 THR A N 1
ATOM 1003 C CA . THR A 1 127 ? -19.405 -6.648 7.116 1.00 90.81 127 THR A CA 1
ATOM 1004 C C . THR A 1 127 ? -19.423 -6.131 5.678 1.00 90.81 127 THR A C 1
ATOM 1006 O O . THR A 1 127 ? -18.889 -6.744 4.749 1.00 90.81 127 THR A O 1
ATOM 1009 N N . GLY A 1 128 ? -20.036 -4.959 5.472 1.00 87.19 128 GLY A N 1
ATOM 1010 C CA . GLY A 1 128 ? -20.089 -4.321 4.150 1.00 87.19 128 GLY A CA 1
ATOM 1011 C C . GLY A 1 128 ? -18.697 -4.044 3.574 1.00 87.19 128 GLY A C 1
ATOM 1012 O O . GLY A 1 128 ? -18.477 -4.231 2.380 1.00 87.19 128 GLY A O 1
ATOM 1013 N N . VAL A 1 129 ? -17.739 -3.691 4.437 1.00 88.56 129 VAL A N 1
ATOM 1014 C CA . VAL A 1 129 ? -16.335 -3.471 4.067 1.00 88.56 129 VAL A CA 1
ATOM 1015 C C . VAL A 1 129 ? -15.687 -4.769 3.580 1.00 88.56 129 VAL A C 1
ATOM 1017 O O . VAL A 1 129 ? -15.053 -4.772 2.527 1.00 88.56 129 VAL A O 1
ATOM 1020 N N . ALA A 1 130 ? -15.892 -5.889 4.279 1.00 89.81 130 ALA A N 1
ATOM 1021 C CA . ALA A 1 130 ? -15.370 -7.184 3.848 1.00 89.81 130 ALA A CA 1
ATOM 1022 C C . ALA A 1 130 ? -15.945 -7.616 2.488 1.00 89.81 130 ALA A C 1
ATOM 1024 O O . ALA A 1 130 ? -15.198 -8.087 1.629 1.00 89.81 130 ALA A O 1
ATOM 1025 N N . ARG A 1 131 ? -17.248 -7.396 2.254 1.00 91.69 131 ARG A N 1
ATOM 1026 C CA . ARG A 1 131 ? -17.879 -7.666 0.948 1.00 91.69 131 ARG A CA 1
ATOM 1027 C C . ARG A 1 131 ? -17.301 -6.784 -0.160 1.00 91.69 131 ARG A C 1
ATOM 1029 O O . ARG A 1 131 ? -16.942 -7.306 -1.210 1.00 91.69 131 ARG A O 1
ATOM 1036 N N . TYR A 1 132 ? -17.133 -5.487 0.100 1.00 93.31 132 TYR A N 1
ATOM 1037 C CA . TYR A 1 132 ? -16.522 -4.553 -0.850 1.00 93.31 132 TYR A CA 1
ATOM 1038 C C . TYR A 1 132 ? -15.123 -5.010 -1.278 1.00 93.31 132 TYR A C 1
ATOM 1040 O O . TYR A 1 132 ? -14.831 -5.107 -2.469 1.00 93.31 132 TYR A O 1
ATOM 1048 N N . TRP A 1 133 ? -14.267 -5.353 -0.314 1.00 94.12 133 TRP A N 1
ATOM 1049 C CA . TRP A 1 133 ? -12.915 -5.821 -0.612 1.00 94.12 133 TRP A CA 1
ATOM 1050 C C . TRP A 1 133 ? -12.898 -7.183 -1.311 1.00 94.12 133 TRP A C 1
ATOM 1052 O O . TRP A 1 133 ? -12.037 -7.411 -2.164 1.00 94.12 133 TRP A O 1
ATOM 1062 N N . ALA A 1 134 ? -13.847 -8.075 -1.013 1.00 94.56 134 ALA A N 1
ATOM 1063 C CA . ALA A 1 134 ? -14.002 -9.327 -1.750 1.00 94.56 134 ALA A CA 1
ATOM 1064 C C . ALA A 1 134 ? -14.379 -9.076 -3.220 1.00 94.56 134 ALA A C 1
ATOM 1066 O O . ALA A 1 134 ? -13.799 -9.688 -4.116 1.00 94.56 134 ALA A O 1
ATOM 1067 N N . ASP A 1 135 ? -15.292 -8.144 -3.492 1.00 94.50 135 ASP A N 1
ATOM 1068 C CA . ASP A 1 135 ? -15.706 -7.817 -4.858 1.00 94.50 135 ASP A CA 1
ATOM 1069 C C . ASP A 1 135 ? -14.614 -7.076 -5.639 1.00 94.50 135 ASP A C 1
ATOM 1071 O O . ASP A 1 135 ? -14.345 -7.421 -6.794 1.00 94.50 135 ASP A O 1
ATOM 1075 N N . LEU A 1 136 ? -13.896 -6.149 -4.994 1.00 93.69 136 LEU A N 1
ATOM 1076 C CA . LEU A 1 136 ? -12.692 -5.542 -5.565 1.00 93.69 136 LEU A CA 1
ATOM 1077 C C . LEU A 1 136 ? -11.654 -6.613 -5.916 1.00 93.69 136 LEU A C 1
ATOM 1079 O O . LEU A 1 136 ? -11.092 -6.601 -7.009 1.00 93.69 136 LEU A O 1
ATOM 1083 N N . THR A 1 137 ? -11.430 -7.574 -5.016 1.00 95.19 137 THR A N 1
ATOM 1084 C CA . THR A 1 137 ? -10.491 -8.676 -5.255 1.00 95.19 137 THR A CA 1
ATOM 1085 C C . THR A 1 137 ? -10.897 -9.496 -6.475 1.00 95.19 137 THR A C 1
ATOM 1087 O O . THR A 1 137 ? -10.045 -9.799 -7.308 1.00 95.19 137 THR A O 1
ATOM 1090 N N . LYS A 1 138 ? -12.187 -9.821 -6.636 1.00 95.81 138 LYS A N 1
ATOM 1091 C CA . LYS A 1 138 ? -12.677 -10.529 -7.831 1.00 95.81 138 LYS A CA 1
ATOM 1092 C C . LYS A 1 138 ? -12.382 -9.746 -9.108 1.00 95.81 138 LYS A C 1
ATOM 1094 O O . LYS A 1 138 ? -11.944 -10.351 -10.085 1.00 95.81 138 LYS A O 1
ATOM 1099 N N . ALA A 1 139 ? -12.581 -8.427 -9.096 1.00 93.69 139 ALA A N 1
ATOM 1100 C CA . ALA A 1 139 ? -12.280 -7.567 -10.239 1.00 93.69 139 ALA A CA 1
ATOM 1101 C C . ALA A 1 139 ? -10.778 -7.559 -10.572 1.00 93.69 139 ALA A C 1
ATOM 1103 O O . ALA A 1 139 ? -10.408 -7.770 -11.724 1.00 93.69 139 ALA A O 1
ATOM 1104 N N . VAL A 1 140 ? -9.911 -7.413 -9.564 1.00 93.56 140 VAL A N 1
ATOM 1105 C CA . VAL A 1 140 ? -8.446 -7.450 -9.733 1.00 93.56 140 VAL A CA 1
ATOM 1106 C C . VAL A 1 140 ? -7.981 -8.802 -10.276 1.00 93.56 140 VAL A C 1
ATOM 1108 O O . VAL A 1 140 ? -7.209 -8.858 -11.229 1.00 93.56 140 VAL A O 1
ATOM 1111 N N . VAL A 1 141 ? -8.476 -9.908 -9.717 1.00 95.00 141 VAL A N 1
ATOM 1112 C CA . VAL A 1 141 ? -8.132 -11.262 -10.177 1.00 95.00 141 VAL A CA 1
ATOM 1113 C C . VAL A 1 141 ? -8.609 -11.494 -11.612 1.00 95.00 141 VAL A C 1
ATOM 1115 O O . VAL A 1 141 ? -7.879 -12.085 -12.409 1.00 95.00 141 VAL A O 1
ATOM 1118 N N . ALA A 1 142 ? -9.815 -11.034 -11.957 1.00 94.56 142 ALA A N 1
ATOM 1119 C CA . ALA A 1 142 ? -10.329 -11.118 -13.320 1.00 94.56 142 ALA A CA 1
ATOM 1120 C C . ALA A 1 142 ? -9.447 -10.333 -14.301 1.00 94.56 142 ALA A C 1
ATOM 1122 O O . ALA A 1 142 ? -9.137 -10.848 -15.375 1.00 94.56 142 ALA A O 1
ATOM 1123 N N . GLU A 1 143 ? -8.990 -9.143 -13.909 1.00 92.69 143 GLU A N 1
ATOM 1124 C CA . GLU A 1 143 ? -8.122 -8.306 -14.733 1.00 92.69 143 GLU A CA 1
ATOM 1125 C C . GLU A 1 143 ? -6.733 -8.926 -14.931 1.00 92.69 143 GLU A C 1
ATOM 1127 O O . GLU A 1 143 ? -6.291 -9.070 -16.067 1.00 92.69 143 GLU A O 1
ATOM 1132 N N . ILE A 1 144 ? -6.090 -9.417 -13.864 1.00 93.00 144 ILE A N 1
ATOM 1133 C CA . ILE A 1 144 ? -4.788 -10.109 -13.947 1.00 93.00 144 ILE A CA 1
ATOM 1134 C C . ILE A 1 144 ? -4.870 -11.355 -14.844 1.00 93.00 144 ILE A C 1
ATOM 1136 O O . ILE A 1 144 ? -3.935 -11.676 -15.579 1.00 93.00 144 ILE A O 1
ATOM 1140 N N . ARG A 1 145 ? -5.990 -12.088 -14.789 1.00 92.75 145 ARG A N 1
ATOM 1141 C CA . ARG A 1 145 ? -6.207 -13.267 -15.643 1.00 92.75 145 ARG A CA 1
ATOM 1142 C C . ARG A 1 145 ? -6.457 -12.891 -17.103 1.00 92.75 145 ARG A C 1
ATOM 1144 O O . ARG A 1 145 ? -6.076 -13.665 -17.983 1.00 92.75 145 ARG A O 1
ATOM 1151 N N . ARG A 1 146 ? -7.110 -11.751 -17.348 1.00 91.94 146 ARG A N 1
ATOM 1152 C CA . ARG A 1 146 ? -7.400 -11.212 -18.684 1.00 91.94 146 ARG A CA 1
ATOM 1153 C C . ARG A 1 146 ? -6.140 -10.682 -19.363 1.00 91.94 146 ARG A C 1
ATOM 1155 O O . ARG A 1 146 ? -5.972 -10.896 -20.561 1.00 91.94 146 ARG A O 1
ATOM 1162 N N . ASP A 1 147 ? -5.286 -10.003 -18.606 1.00 88.69 147 ASP A N 1
ATOM 1163 C CA . ASP A 1 147 ? -4.036 -9.440 -19.101 1.00 88.69 147 ASP A CA 1
ATOM 1164 C C . ASP A 1 147 ? -2.975 -10.530 -19.369 1.00 88.69 147 ASP A C 1
ATOM 1166 O O . ASP A 1 147 ? -3.129 -11.692 -18.987 1.00 88.69 147 ASP A O 1
ATOM 1170 N N . ASN A 1 148 ? -1.893 -10.186 -20.068 1.00 85.06 148 ASN A N 1
ATOM 1171 C CA . ASN A 1 148 ? -0.789 -11.084 -20.418 1.00 85.06 148 ASN A CA 1
ATOM 1172 C C . ASN A 1 148 ? 0.494 -10.850 -19.609 1.00 85.06 148 ASN A C 1
ATOM 1174 O O . ASN A 1 148 ? 1.520 -11.452 -19.928 1.00 85.06 148 ASN A O 1
ATOM 1178 N N . ASP A 1 149 ? 0.441 -10.050 -18.545 1.00 90.31 149 ASP A N 1
ATOM 1179 C CA . ASP A 1 149 ? 1.580 -9.849 -17.652 1.00 90.31 149 ASP A CA 1
ATOM 1180 C C . ASP A 1 149 ? 1.937 -11.144 -16.890 1.00 90.31 149 ASP A C 1
ATOM 1182 O O . ASP A 1 149 ? 1.170 -11.669 -16.076 1.00 90.31 149 ASP A O 1
ATOM 1186 N N . ALA A 1 150 ? 3.124 -11.686 -17.177 1.00 89.69 150 ALA A N 1
ATOM 1187 C CA . ALA A 1 150 ? 3.617 -12.918 -16.569 1.00 89.69 150 ALA A CA 1
ATOM 1188 C C . ALA A 1 150 ? 3.952 -12.761 -15.077 1.00 89.69 150 ALA A C 1
ATOM 1190 O O . ALA A 1 150 ? 3.770 -13.710 -14.314 1.00 89.69 150 ALA A O 1
ATOM 1191 N N . LEU A 1 151 ? 4.418 -11.581 -14.656 1.00 90.25 151 LEU A N 1
ATOM 1192 C CA . LEU A 1 151 ? 4.783 -11.305 -13.269 1.00 90.25 151 LEU A CA 1
ATOM 1193 C C . LEU A 1 151 ? 3.532 -11.249 -12.390 1.00 90.25 151 LEU A C 1
ATOM 1195 O O . LEU A 1 151 ? 3.481 -11.893 -11.343 1.00 90.25 151 LEU A O 1
ATOM 1199 N N . LEU A 1 152 ? 2.493 -10.544 -12.844 1.00 91.69 152 LEU A N 1
ATOM 1200 C CA . LEU A 1 152 ? 1.226 -10.460 -12.112 1.00 91.69 152 LEU A CA 1
ATOM 1201 C C . LEU A 1 152 ? 0.544 -11.829 -11.997 1.00 91.69 152 LEU A C 1
ATOM 1203 O O . LEU A 1 152 ? -0.004 -12.168 -10.944 1.00 91.69 152 LEU A O 1
ATOM 1207 N N . LYS A 1 153 ? 0.630 -12.654 -13.047 1.00 93.44 153 LYS A N 1
ATOM 1208 C CA . LYS A 1 153 ? 0.141 -14.040 -13.013 1.00 93.44 153 LYS A CA 1
ATOM 1209 C C . LYS A 1 153 ? 0.920 -14.911 -12.030 1.00 93.44 153 LYS A C 1
ATOM 1211 O O . LYS A 1 153 ? 0.298 -15.700 -11.322 1.00 93.44 153 LYS A O 1
ATOM 1216 N N . ASP A 1 154 ? 2.240 -14.754 -11.946 1.00 93.50 154 ASP A N 1
ATOM 1217 C CA . ASP A 1 154 ? 3.060 -15.449 -10.948 1.00 93.50 154 ASP A CA 1
ATOM 1218 C C . ASP A 1 154 ? 2.686 -15.027 -9.517 1.00 93.50 154 ASP A C 1
ATOM 1220 O O . ASP A 1 154 ? 2.472 -15.874 -8.648 1.00 93.50 154 ASP A O 1
ATOM 1224 N N . HIS A 1 155 ? 2.487 -13.727 -9.278 1.00 93.06 155 HIS A N 1
ATOM 1225 C CA . HIS A 1 155 ? 2.028 -13.219 -7.981 1.00 93.06 155 HIS A CA 1
ATOM 1226 C C . HIS A 1 155 ? 0.664 -13.793 -7.582 1.00 93.06 155 HIS A C 1
ATOM 1228 O O . HIS A 1 155 ? 0.490 -14.224 -6.438 1.00 93.06 155 HIS A O 1
ATOM 1234 N N . LEU A 1 156 ? -0.283 -13.851 -8.524 1.00 94.06 156 LEU A N 1
ATOM 1235 C CA . LEU A 1 156 ? -1.587 -14.477 -8.307 1.00 94.06 156 LEU A CA 1
ATOM 1236 C C . LEU A 1 156 ? -1.453 -15.980 -8.019 1.00 94.06 156 LEU A C 1
ATOM 1238 O O . LEU A 1 156 ? -2.085 -16.480 -7.091 1.00 94.06 156 LEU A O 1
ATOM 1242 N N . TYR A 1 157 ? -0.605 -16.695 -8.758 1.00 94.94 157 TYR A N 1
ATOM 1243 C CA . TYR A 1 157 ? -0.366 -18.122 -8.548 1.00 94.94 157 TYR A CA 1
ATOM 1244 C C . TYR A 1 157 ? 0.197 -18.414 -7.149 1.00 94.94 157 TYR A C 1
ATOM 1246 O O . TYR A 1 157 ? -0.319 -19.272 -6.427 1.00 94.94 157 TYR A O 1
ATOM 1254 N N . VAL A 1 158 ? 1.211 -17.656 -6.719 1.00 94.31 158 VAL A N 1
ATOM 1255 C CA . VAL A 1 158 ? 1.773 -17.757 -5.363 1.00 94.31 158 VAL A CA 1
ATOM 1256 C C . VAL A 1 158 ? 0.705 -17.459 -4.307 1.00 94.31 158 VAL A C 1
ATOM 1258 O O . VAL A 1 158 ? 0.624 -18.162 -3.295 1.00 94.31 158 VAL A O 1
ATOM 1261 N N . ALA A 1 159 ? -0.135 -16.450 -4.544 1.00 93.56 159 ALA A N 1
ATOM 1262 C CA . ALA A 1 159 ? -1.216 -16.084 -3.641 1.00 93.56 159 ALA A CA 1
ATOM 1263 C C . ALA A 1 159 ? -2.280 -17.177 -3.502 1.00 93.56 159 ALA A C 1
ATOM 1265 O O . ALA A 1 159 ? -2.694 -17.492 -2.387 1.00 93.56 159 ALA A O 1
ATOM 1266 N N . GLU A 1 160 ? -2.691 -17.802 -4.605 1.00 93.06 160 GLU A N 1
ATOM 1267 C CA . GLU A 1 160 ? -3.666 -18.894 -4.593 1.00 93.06 160 GLU A CA 1
ATOM 1268 C C . GLU A 1 160 ? -3.161 -20.111 -3.805 1.00 93.06 160 GLU A C 1
ATOM 1270 O O . GLU A 1 160 ? -3.945 -20.728 -3.080 1.00 93.06 160 GLU A O 1
ATOM 1275 N N . GLN A 1 161 ? -1.859 -20.412 -3.876 1.00 94.06 161 GLN A N 1
ATOM 1276 C CA . GLN A 1 161 ? -1.241 -21.487 -3.091 1.00 94.06 161 GLN A CA 1
ATOM 1277 C C . GLN A 1 161 ? -1.134 -21.170 -1.599 1.00 94.06 161 GLN A C 1
ATOM 1279 O O . GLN A 1 161 ? -1.253 -22.065 -0.762 1.00 94.06 161 GLN A O 1
ATOM 1284 N N . ARG A 1 162 ? -0.861 -19.907 -1.257 1.00 93.25 162 ARG A N 1
ATOM 1285 C CA . ARG A 1 162 ? -0.613 -19.474 0.127 1.00 93.25 162 ARG A CA 1
ATOM 1286 C C . ARG A 1 162 ? -1.860 -18.981 0.848 1.00 93.25 162 ARG A C 1
ATOM 1288 O O . ARG A 1 162 ? -1.787 -18.713 2.049 1.00 93.25 162 ARG A O 1
ATOM 1295 N N . CYS A 1 163 ? -2.978 -18.833 0.137 1.00 91.56 163 CYS A N 1
ATOM 1296 C CA . CYS A 1 163 ? -4.195 -18.278 0.707 1.00 91.56 163 CYS A CA 1
ATOM 1297 C C . CYS A 1 163 ? -4.651 -19.069 1.943 1.00 91.56 163 CYS A C 1
ATOM 1299 O O . CYS A 1 163 ? -4.604 -20.300 1.987 1.00 91.56 163 CYS A O 1
ATOM 1301 N N . ASN A 1 164 ? -5.094 -18.349 2.969 1.00 92.06 164 ASN A N 1
ATOM 1302 C CA . ASN A 1 164 ? -5.561 -18.935 4.216 1.00 92.06 164 ASN A CA 1
ATOM 1303 C C . ASN A 1 164 ? -6.820 -18.204 4.708 1.00 92.06 164 ASN A C 1
ATOM 1305 O O . ASN A 1 164 ? -6.714 -17.265 5.503 1.00 92.06 164 ASN A O 1
ATOM 1309 N N . PRO A 1 165 ? -8.013 -18.649 4.272 1.00 90.94 165 PRO A N 1
ATOM 1310 C CA . PRO A 1 165 ? -9.285 -18.017 4.629 1.00 90.94 165 PRO A CA 1
ATOM 1311 C C . PRO A 1 165 ? -9.549 -17.983 6.139 1.00 90.94 165 PRO A C 1
ATOM 1313 O O . PRO A 1 165 ? -10.079 -17.006 6.658 1.00 90.94 165 PRO A O 1
ATOM 1316 N N . ARG A 1 166 ? -9.093 -19.003 6.881 1.00 88.69 166 ARG A N 1
ATOM 1317 C CA . ARG A 1 166 ? -9.285 -19.101 8.341 1.00 88.69 166 ARG A CA 1
ATOM 1318 C C . ARG A 1 166 ? -8.631 -17.956 9.109 1.00 88.69 166 ARG A C 1
ATOM 1320 O O . ARG A 1 166 ? -9.098 -17.577 10.175 1.00 88.69 166 ARG A O 1
ATOM 1327 N N . ARG A 1 167 ? -7.543 -17.385 8.581 1.00 87.50 167 ARG A N 1
ATOM 1328 C CA . ARG A 1 167 ? -6.892 -16.221 9.204 1.00 87.50 167 ARG A CA 1
ATOM 1329 C C . ARG A 1 167 ? -7.712 -14.937 9.071 1.00 87.50 167 ARG A C 1
ATOM 1331 O O . ARG A 1 167 ? -7.504 -14.034 9.871 1.00 87.50 167 ARG A O 1
ATOM 1338 N N . MET A 1 168 ? -8.630 -14.875 8.107 1.00 87.75 168 MET A N 1
ATOM 1339 C CA . MET A 1 168 ? -9.477 -13.709 7.841 1.00 87.75 168 MET A CA 1
ATOM 1340 C C . MET A 1 168 ? -10.859 -13.817 8.495 1.00 87.75 168 MET A C 1
ATOM 1342 O O . MET A 1 168 ? -11.614 -12.854 8.479 1.00 87.75 168 MET A O 1
ATOM 1346 N N . GLU A 1 169 ? -11.184 -14.954 9.115 1.00 85.62 169 GLU A N 1
ATOM 1347 C CA . GLU A 1 169 ? -12.508 -15.228 9.685 1.00 85.62 169 GLU A CA 1
ATOM 1348 C C . GLU A 1 169 ? -12.921 -14.215 10.758 1.00 85.62 169 GLU A C 1
ATOM 1350 O O . GLU A 1 169 ? -14.053 -13.755 10.773 1.00 85.62 169 GLU A O 1
ATOM 1355 N N . LYS A 1 170 ? -11.995 -13.801 11.628 1.00 84.88 170 LYS A N 1
ATOM 1356 C CA . LYS A 1 170 ? -12.291 -12.758 12.623 1.00 84.88 170 LYS A CA 1
ATOM 1357 C C . LYS A 1 170 ? -12.542 -11.395 11.981 1.00 84.88 170 LYS A C 1
ATOM 1359 O O . LYS A 1 170 ? -13.375 -10.644 12.465 1.00 84.88 170 LYS A O 1
ATOM 1364 N N . LEU A 1 171 ? -11.829 -11.109 10.895 1.00 85.19 171 LEU A N 1
ATOM 1365 C CA . LEU A 1 171 ? -11.806 -9.808 10.235 1.00 85.19 171 LEU A CA 1
ATOM 1366 C C . LEU A 1 171 ? -13.061 -9.572 9.382 1.00 85.19 171 LEU A C 1
ATOM 1368 O O . LEU A 1 171 ? -13.545 -8.451 9.292 1.00 85.19 171 LEU A O 1
ATOM 1372 N N . ILE A 1 172 ? -13.640 -10.627 8.796 1.00 88.94 172 ILE A N 1
ATOM 1373 C CA . ILE A 1 172 ? -14.868 -10.504 7.988 1.00 88.94 172 ILE A CA 1
ATOM 1374 C C . ILE A 1 172 ? -16.123 -10.167 8.815 1.00 88.94 172 ILE A C 1
ATOM 1376 O O . ILE A 1 172 ? -17.11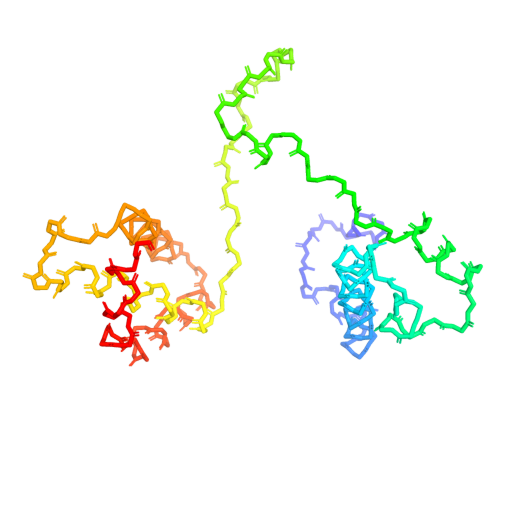9 -9.733 8.237 1.00 88.94 172 ILE A O 1
ATOM 1380 N N . TYR A 1 173 ? -16.070 -10.340 10.141 1.00 88.06 173 TYR A N 1
ATOM 1381 C CA . TYR A 1 173 ? -17.157 -10.035 11.083 1.00 88.06 173 TYR A CA 1
ATOM 1382 C C . TYR A 1 173 ? -16.824 -8.871 12.035 1.00 88.06 173 TYR A C 1
ATOM 1384 O O . TYR A 1 173 ? -17.578 -8.618 12.971 1.00 88.06 173 TYR A O 1
ATOM 1392 N N . GLU A 1 174 ? -15.685 -8.196 11.853 1.00 77.69 174 GLU A N 1
ATOM 1393 C CA . GLU A 1 174 ? -15.253 -7.111 12.738 1.00 77.69 174 GLU A CA 1
ATOM 1394 C C . GLU A 1 174 ? -16.045 -5.830 12.433 1.00 77.69 174 GLU A C 1
ATOM 1396 O O . GLU A 1 174 ? -16.002 -5.328 11.308 1.00 77.69 174 GLU A O 1
ATOM 1401 N N . CYS A 1 175 ? -16.805 -5.357 13.428 1.00 51.59 175 CYS A N 1
ATOM 1402 C CA . CYS A 1 175 ? -17.644 -4.154 13.372 1.00 51.59 175 CYS A CA 1
ATOM 1403 C C . CYS A 1 175 ? -16.870 -2.887 13.736 1.00 51.59 175 CYS A C 1
ATOM 1405 O O . CYS A 1 175 ? -16.177 -2.912 14.779 1.00 51.59 175 CYS A O 1
#

pLDDT: mean 82.61, std 14.79, range [39.38, 95.94]

Radius of gyration: 21.9 Å; chains: 1; bounding box: 49×46×52 Å

Secondary structure (DSSP, 8-state):
-TTTTT-SS--HHHHHHHS-HHHHHHHHHHHHHHHHHHHHHHHTTT-TTHHHHTT-S-HHHHHHHHHHHPPPPPPHHHH-TT-----S---TTS--PPP----HHHHHHHHHHHHHHHT-S-GGGS-HHHHHHHHHHHHHHHHHHHS--HHHHHHHHHHHHH--GGGTTTGGG--